Protein AF-A0A437NPT3-F1 (afdb_monomer)

Sequence (150 aa):
MTGAFDHILNWRLLPGSHAFPGPDGGTCINEAAVVAAGLPYRAIRSAADCPPCFSVPLAAYALGLNDAMPDAERPRLMAFVLRLAGSAAAPEVEAARVAHLARETVRRLLPPALEQAGLPAEAAACREAASLKEAVAAAQRAAWPAGAAA

Structure (mmCIF, N/CA/C/O backbone):
data_AF-A0A437NPT3-F1
#
_entry.id   AF-A0A437NPT3-F1
#
loop_
_atom_site.group_PDB
_atom_site.id
_atom_site.type_symbol
_atom_site.label_atom_id
_atom_site.label_alt_id
_atom_site.label_comp_id
_atom_site.label_asym_id
_atom_site.label_entity_id
_atom_site.label_seq_id
_atom_site.pdbx_PDB_ins_code
_atom_site.Cartn_x
_atom_site.Cartn_y
_atom_site.Cartn_z
_atom_site.occupancy
_atom_site.B_iso_or_equiv
_atom_site.auth_seq_id
_atom_site.auth_comp_id
_atom_site.auth_asym_id
_atom_site.auth_atom_id
_atom_site.pdbx_PDB_model_num
ATOM 1 N N . MET A 1 1 ? -6.686 -26.365 -26.601 1.00 48.34 1 MET A N 1
ATOM 2 C CA . MET A 1 1 ? -5.256 -26.043 -26.757 1.00 48.34 1 MET A CA 1
ATOM 3 C C . MET A 1 1 ? -5.045 -24.727 -26.054 1.00 48.34 1 MET A C 1
ATOM 5 O O . MET A 1 1 ? -5.632 -23.752 -26.500 1.00 48.34 1 MET A O 1
ATOM 9 N N . THR A 1 2 ? -4.325 -24.714 -24.937 1.00 61.69 2 THR A N 1
ATOM 10 C CA . THR A 1 2 ? -3.870 -23.455 -24.354 1.00 61.69 2 THR A CA 1
ATOM 11 C C . THR A 1 2 ? -2.789 -22.891 -25.270 1.00 61.69 2 THR A C 1
ATOM 13 O O . THR A 1 2 ? -1.807 -23.571 -25.572 1.00 61.69 2 THR A O 1
ATOM 16 N N . GLY A 1 3 ? -3.018 -21.702 -25.816 1.00 70.62 3 GLY A N 1
ATOM 17 C CA . GLY A 1 3 ? -2.043 -21.007 -26.639 1.00 70.62 3 GLY A CA 1
ATOM 18 C C . GLY A 1 3 ? -0.803 -20.658 -25.819 1.00 70.62 3 GLY A C 1
ATOM 19 O O . GLY A 1 3 ? -0.879 -20.447 -24.608 1.00 70.62 3 GLY A O 1
ATOM 20 N N . ALA A 1 4 ? 0.349 -20.542 -26.482 1.00 74.88 4 ALA A N 1
ATOM 21 C CA . ALA A 1 4 ? 1.610 -20.173 -25.832 1.00 74.88 4 ALA A CA 1
ATOM 22 C C . ALA A 1 4 ? 1.540 -18.835 -25.065 1.00 74.88 4 ALA A C 1
ATOM 24 O O . ALA A 1 4 ? 2.384 -18.589 -24.215 1.00 74.88 4 ALA A O 1
ATOM 25 N N . PHE A 1 5 ? 0.534 -17.995 -25.332 1.00 76.69 5 PHE A N 1
ATOM 26 C CA . PHE A 1 5 ? 0.339 -16.682 -24.712 1.00 76.69 5 PHE A CA 1
ATOM 27 C C . PHE A 1 5 ? -0.798 -16.627 -23.684 1.00 76.69 5 PHE A C 1
ATOM 29 O O . PHE A 1 5 ? -1.002 -15.580 -23.072 1.00 76.69 5 PHE A O 1
ATOM 36 N N . ASP A 1 6 ? -1.532 -17.718 -23.452 1.00 79.94 6 ASP A N 1
ATOM 37 C CA . ASP A 1 6 ? -2.749 -17.681 -22.624 1.00 79.94 6 ASP A CA 1
ATOM 38 C C . ASP A 1 6 ? -2.484 -17.226 -21.184 1.00 79.94 6 ASP A C 1
ATOM 40 O O . ASP A 1 6 ? -3.320 -16.546 -20.592 1.00 79.94 6 ASP A O 1
ATOM 44 N N . HIS A 1 7 ? -1.306 -17.543 -20.643 1.00 75.94 7 HIS A N 1
ATOM 45 C CA . HIS A 1 7 ? -0.875 -17.141 -19.302 1.00 75.94 7 HIS A CA 1
ATOM 46 C C . HIS A 1 7 ? -0.535 -15.644 -19.190 1.00 75.94 7 HIS A C 1
ATOM 48 O O . HIS A 1 7 ? -0.522 -15.107 -18.089 1.00 75.94 7 HIS A O 1
ATOM 54 N N . ILE A 1 8 ? -0.274 -14.964 -20.313 1.00 76.25 8 ILE A N 1
ATOM 55 C CA . ILE A 1 8 ? -0.075 -13.506 -20.370 1.00 76.25 8 ILE A CA 1
ATOM 56 C C . ILE A 1 8 ? -1.417 -12.810 -20.600 1.00 76.25 8 ILE A C 1
ATOM 58 O O . ILE A 1 8 ? -1.706 -11.790 -19.979 1.00 76.25 8 ILE A O 1
ATOM 62 N N . LEU A 1 9 ? -2.254 -13.366 -21.480 1.00 79.06 9 LEU A N 1
ATOM 63 C CA . LEU A 1 9 ? -3.553 -12.783 -21.827 1.00 79.06 9 LEU A CA 1
ATOM 64 C C . LEU A 1 9 ? -4.562 -12.858 -20.675 1.00 79.06 9 LEU A C 1
ATOM 66 O O . LEU A 1 9 ? -5.422 -11.989 -20.565 1.00 79.06 9 LEU A O 1
ATOM 70 N N . ASN A 1 10 ? -4.440 -13.864 -19.807 1.00 80.69 10 ASN A N 1
ATOM 71 C CA . ASN A 1 10 ? -5.313 -14.066 -18.649 1.00 80.69 10 ASN A CA 1
ATOM 72 C C . ASN A 1 10 ? -4.574 -13.838 -17.323 1.00 80.69 10 ASN A C 1
ATOM 74 O O . ASN A 1 10 ? -4.851 -14.524 -16.339 1.00 80.69 10 ASN A O 1
ATOM 78 N N . TRP A 1 11 ? -3.622 -12.896 -17.301 1.00 86.88 11 TRP A N 1
ATOM 79 C CA . TRP A 1 11 ? -2.778 -12.641 -16.133 1.00 86.88 11 TRP A CA 1
ATOM 80 C C . TRP A 1 11 ? -3.610 -12.334 -14.886 1.00 86.88 11 TRP A 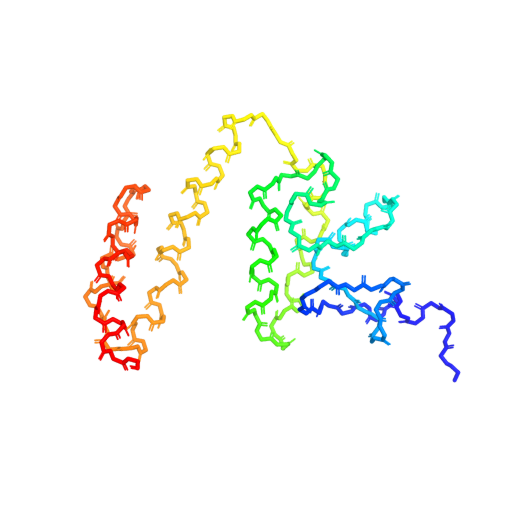C 1
ATOM 82 O O . TRP A 1 11 ? -4.408 -11.392 -14.866 1.00 86.88 11 TRP A O 1
ATOM 92 N N . ARG A 1 12 ? -3.367 -13.080 -13.802 1.00 90.50 12 ARG A N 1
ATOM 93 C CA . ARG A 1 12 ? -3.947 -12.799 -12.479 1.00 90.50 12 ARG A CA 1
ATOM 94 C C . ARG A 1 12 ? -2.919 -12.327 -11.457 1.00 90.50 12 ARG A C 1
ATOM 96 O O . ARG A 1 12 ? -1.781 -12.783 -11.430 1.00 90.50 12 ARG A O 1
ATOM 103 N N . LEU A 1 13 ? -3.334 -11.420 -10.578 1.00 93.69 13 LEU A N 1
ATOM 104 C CA . LEU A 1 13 ? -2.530 -11.082 -9.409 1.00 93.69 13 LEU A CA 1
ATOM 105 C C . LEU A 1 13 ? -2.698 -12.171 -8.343 1.00 93.69 13 LEU A C 1
ATOM 107 O O . LEU A 1 13 ? -3.827 -12.548 -8.009 1.00 93.69 13 LEU A O 1
ATOM 111 N N . LEU A 1 14 ? -1.579 -12.660 -7.819 1.00 92.56 14 LEU A N 1
ATOM 112 C CA . LEU A 1 14 ? -1.494 -13.719 -6.813 1.00 92.56 14 LEU A CA 1
ATOM 113 C C . LEU A 1 14 ? -0.777 -13.195 -5.555 1.00 92.56 14 LEU A C 1
ATOM 115 O O . LEU A 1 14 ? 0.066 -12.300 -5.676 1.00 92.56 14 LEU A O 1
ATOM 119 N N . PRO A 1 15 ? -1.103 -13.707 -4.355 1.00 90.69 15 PRO A N 1
ATOM 120 C CA . PRO A 1 15 ? -0.399 -13.339 -3.129 1.00 90.69 15 PRO A CA 1
ATOM 121 C C . PRO A 1 15 ? 0.991 -13.989 -3.066 1.00 90.69 15 PRO A C 1
ATOM 123 O O . PRO A 1 15 ? 1.149 -15.159 -3.408 1.00 90.69 15 PRO A O 1
ATOM 126 N N . GLY A 1 16 ? 1.992 -13.253 -2.582 1.00 88.19 16 GLY A N 1
ATOM 127 C CA . GLY A 1 16 ? 3.369 -13.743 -2.453 1.00 88.19 16 GLY A CA 1
ATOM 128 C C . GLY A 1 16 ? 4.173 -13.771 -3.764 1.00 88.19 16 GLY A C 1
ATOM 129 O O . GLY A 1 16 ? 3.715 -13.329 -4.815 1.00 88.19 16 GLY A O 1
ATOM 130 N N . SER A 1 17 ? 5.416 -14.261 -3.695 1.00 81.56 17 SER A N 1
ATOM 131 C CA . SER A 1 17 ? 6.374 -14.252 -4.819 1.00 81.56 17 SER A CA 1
ATOM 132 C C . SER A 1 17 ? 6.308 -15.516 -5.679 1.00 81.56 17 SER A C 1
ATOM 134 O O . SER A 1 17 ? 6.178 -16.610 -5.124 1.00 81.56 17 SER A O 1
ATOM 136 N N . HIS A 1 18 ? 6.528 -15.399 -6.992 1.00 84.06 18 HIS A N 1
ATOM 137 C CA . HIS A 1 18 ? 6.362 -16.514 -7.937 1.00 84.06 18 HIS A CA 1
ATOM 138 C C . HIS A 1 18 ? 7.572 -16.710 -8.874 1.00 84.06 18 HIS A C 1
ATOM 140 O O . HIS A 1 18 ? 8.372 -15.802 -9.107 1.00 84.06 18 HIS A O 1
ATOM 146 N N . ALA A 1 19 ? 7.726 -17.914 -9.436 1.00 82.50 19 ALA A N 1
ATOM 147 C CA . ALA A 1 19 ? 8.533 -18.112 -10.648 1.00 82.50 19 ALA A CA 1
ATOM 148 C C . ALA A 1 19 ? 7.743 -17.606 -11.868 1.00 82.50 19 ALA A C 1
ATOM 150 O O . ALA A 1 19 ? 6.520 -17.596 -11.809 1.00 82.50 19 ALA A O 1
ATOM 151 N N . PHE A 1 20 ? 8.406 -17.177 -12.948 1.00 78.25 20 PHE A N 1
ATOM 152 C CA . PHE A 1 20 ? 7.716 -16.635 -14.128 1.00 78.25 20 PHE A CA 1
ATOM 153 C C . PHE A 1 20 ? 7.478 -17.671 -15.239 1.00 78.25 20 PHE A C 1
ATOM 155 O O . PHE A 1 20 ? 8.427 -18.372 -15.602 1.00 78.25 20 PHE A O 1
ATOM 162 N N . PRO A 1 21 ? 6.282 -17.673 -15.863 1.00 69.75 21 PRO A N 1
ATOM 163 C CA . PRO A 1 21 ? 5.030 -17.183 -15.276 1.00 69.75 21 PRO A CA 1
ATOM 164 C C . PRO A 1 21 ? 4.669 -18.050 -14.060 1.00 69.75 21 PRO A C 1
ATOM 166 O O . PRO A 1 21 ? 5.093 -19.206 -13.984 1.00 69.75 21 PRO A O 1
ATOM 169 N N . GLY A 1 22 ? 3.896 -17.520 -13.105 1.00 67.25 22 GLY A N 1
ATOM 170 C CA . GLY A 1 22 ? 3.423 -18.355 -11.998 1.00 67.25 22 GLY A CA 1
ATOM 171 C C . GLY A 1 22 ? 2.612 -19.542 -12.528 1.00 67.25 22 GLY A C 1
ATOM 172 O O . GLY A 1 22 ? 2.087 -19.464 -13.642 1.00 67.25 22 GLY A O 1
ATOM 173 N N . PRO A 1 23 ? 2.485 -20.636 -11.756 1.00 67.69 23 PRO A N 1
ATOM 174 C CA . PRO A 1 23 ? 1.811 -21.858 -12.207 1.00 67.69 23 PRO A CA 1
ATOM 175 C C . PRO A 1 23 ? 0.376 -21.609 -12.701 1.00 67.69 23 PRO A C 1
ATOM 177 O O . PRO A 1 23 ? -0.070 -22.276 -13.630 1.00 67.69 23 PRO A O 1
ATOM 180 N N . ASP A 1 24 ? -0.295 -20.591 -12.155 1.00 71.06 24 ASP A N 1
ATOM 181 C CA . ASP A 1 24 ? -1.654 -20.180 -12.531 1.00 71.06 24 ASP A CA 1
ATOM 182 C C . ASP A 1 24 ? -1.698 -19.002 -13.527 1.00 71.06 24 ASP A C 1
ATOM 184 O O . ASP A 1 24 ? -2.729 -18.347 -13.677 1.00 71.06 24 ASP A O 1
ATOM 188 N N . GLY A 1 25 ? -0.577 -18.681 -14.184 1.00 77.50 25 GLY A N 1
ATOM 189 C CA . GLY A 1 25 ? -0.471 -17.529 -15.085 1.00 77.50 25 GLY A CA 1
ATOM 190 C C . GLY A 1 25 ? -0.545 -16.192 -14.347 1.00 77.50 25 GLY A C 1
ATOM 191 O O . GLY A 1 25 ? -1.182 -15.251 -14.809 1.00 77.50 25 GLY A O 1
ATOM 192 N N . GLY A 1 26 ? 0.060 -16.112 -13.162 1.00 84.69 26 GLY A N 1
ATOM 193 C CA . GLY A 1 26 ? -0.029 -14.935 -12.306 1.00 84.69 26 GLY A CA 1
ATOM 194 C C . GLY A 1 26 ? 1.213 -14.682 -11.464 1.00 84.69 26 GLY A C 1
ATOM 195 O O . GLY A 1 26 ? 2.097 -15.529 -11.374 1.00 84.69 26 GLY A O 1
ATOM 196 N N . THR A 1 27 ? 1.288 -13.498 -10.865 1.00 92.75 27 THR A N 1
ATOM 197 C CA . THR A 1 27 ? 2.410 -13.038 -10.024 1.00 92.75 27 THR A CA 1
ATOM 198 C C . THR A 1 27 ? 1.905 -12.014 -9.005 1.00 92.75 27 THR A C 1
ATOM 200 O O . THR A 1 27 ? 0.751 -11.588 -9.095 1.00 92.75 27 THR A O 1
ATOM 203 N N . CYS A 1 28 ? 2.748 -11.529 -8.089 1.00 94.75 28 CYS A N 1
ATOM 204 C CA . CYS A 1 28 ? 2.377 -10.354 -7.294 1.00 94.75 28 CYS A CA 1
ATOM 205 C C . CYS A 1 28 ? 2.312 -9.085 -8.164 1.00 94.75 28 CYS A C 1
ATOM 207 O O . CYS A 1 28 ? 2.807 -9.050 -9.297 1.00 94.75 28 CYS A O 1
ATOM 209 N N . ILE A 1 29 ? 1.727 -8.009 -7.627 1.00 96.56 29 ILE A N 1
ATOM 210 C CA . ILE A 1 29 ? 1.605 -6.723 -8.333 1.00 96.56 29 ILE A CA 1
ATOM 211 C C . ILE A 1 29 ? 2.958 -6.130 -8.766 1.00 96.56 29 ILE A C 1
ATOM 213 O O . ILE A 1 29 ? 3.066 -5.585 -9.864 1.00 96.56 29 ILE A O 1
ATOM 217 N N . ASN A 1 30 ? 4.002 -6.251 -7.938 1.00 97.19 30 ASN A N 1
ATOM 218 C CA . ASN A 1 30 ? 5.324 -5.706 -8.260 1.00 97.19 30 ASN A CA 1
ATOM 219 C C . ASN A 1 30 ? 5.994 -6.505 -9.385 1.00 97.19 30 ASN A C 1
ATOM 221 O O . ASN A 1 30 ? 6.560 -5.914 -10.300 1.00 97.19 30 ASN A O 1
ATOM 225 N N . GLU A 1 31 ? 5.882 -7.834 -9.360 1.00 95.94 31 GLU A N 1
ATOM 226 C CA . GLU A 1 31 ? 6.339 -8.721 -10.439 1.00 95.94 31 GLU A CA 1
ATOM 227 C C . GLU A 1 31 ? 5.595 -8.423 -11.753 1.00 95.94 31 GLU A C 1
ATOM 229 O O . GLU A 1 31 ? 6.221 -8.306 -12.808 1.00 95.94 31 GLU A O 1
ATOM 234 N N . ALA A 1 32 ? 4.278 -8.195 -11.686 1.00 94.62 32 ALA A N 1
ATOM 235 C CA . ALA A 1 32 ? 3.484 -7.795 -12.846 1.00 94.62 32 ALA A CA 1
ATOM 236 C C . ALA A 1 32 ? 3.961 -6.451 -13.419 1.00 94.62 32 ALA A C 1
ATOM 238 O O . ALA A 1 32 ? 4.082 -6.301 -14.634 1.00 94.62 32 ALA A O 1
ATOM 239 N N . ALA A 1 33 ? 4.304 -5.488 -12.560 1.00 96.00 33 ALA A N 1
ATOM 240 C CA . ALA A 1 33 ? 4.842 -4.197 -12.984 1.00 96.00 33 ALA A CA 1
ATOM 241 C C . ALA A 1 33 ? 6.235 -4.300 -13.617 1.00 96.00 33 ALA A C 1
ATOM 243 O O . ALA A 1 33 ? 6.515 -3.573 -14.568 1.00 96.00 33 ALA A O 1
ATOM 244 N N . VAL A 1 34 ? 7.095 -5.208 -13.139 1.00 95.56 34 VAL A N 1
ATOM 245 C CA . VAL A 1 34 ? 8.400 -5.494 -13.764 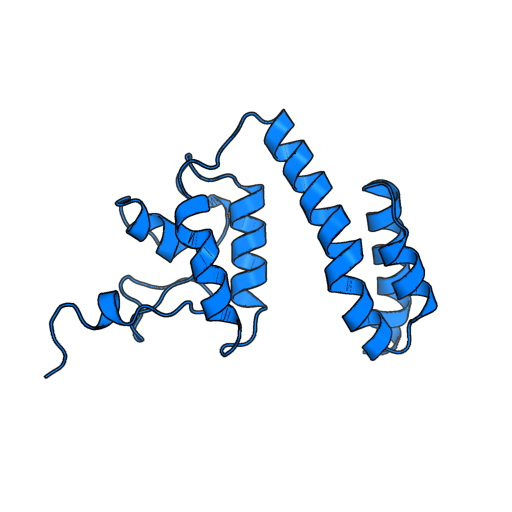1.00 95.56 34 VAL A CA 1
ATOM 246 C C . VAL A 1 34 ? 8.202 -5.944 -15.211 1.00 95.56 34 VAL A C 1
ATOM 248 O O . VAL A 1 34 ? 8.808 -5.375 -16.119 1.00 95.56 34 VAL A O 1
ATOM 251 N N . VAL A 1 35 ? 7.310 -6.907 -15.442 1.00 92.75 35 VAL A N 1
ATOM 252 C CA . VAL A 1 35 ? 7.063 -7.434 -16.791 1.00 92.75 35 VAL A CA 1
ATOM 253 C C . VAL A 1 35 ? 6.349 -6.420 -17.676 1.00 92.75 35 VAL A C 1
ATOM 255 O O . VAL A 1 35 ? 6.749 -6.232 -18.822 1.00 92.75 35 VAL A O 1
ATOM 258 N N . ALA A 1 36 ? 5.343 -5.717 -17.153 1.00 92.31 36 ALA A N 1
ATOM 259 C CA . ALA A 1 36 ? 4.625 -4.689 -17.903 1.00 92.31 36 ALA A CA 1
ATOM 260 C C . ALA A 1 36 ? 5.539 -3.525 -18.334 1.00 92.31 36 ALA A C 1
ATOM 262 O O . ALA A 1 36 ? 5.320 -2.922 -19.382 1.00 92.31 36 ALA A O 1
ATOM 263 N N . ALA A 1 37 ? 6.587 -3.236 -17.557 1.00 94.25 37 ALA A N 1
ATOM 264 C CA . ALA A 1 37 ? 7.612 -2.251 -17.894 1.00 94.25 37 ALA A CA 1
ATOM 265 C C . ALA A 1 37 ? 8.710 -2.784 -18.836 1.00 94.25 37 ALA A C 1
ATOM 267 O O . ALA A 1 37 ? 9.633 -2.042 -19.169 1.00 94.25 37 ALA A O 1
ATOM 268 N N . GLY A 1 38 ? 8.647 -4.057 -19.244 1.00 93.75 38 GLY A N 1
ATOM 269 C CA . GLY A 1 38 ? 9.663 -4.694 -20.085 1.00 93.75 38 GLY A CA 1
ATOM 270 C C . GLY A 1 38 ? 11.007 -4.910 -19.381 1.00 93.75 38 GLY A C 1
ATOM 271 O O . GLY A 1 38 ? 12.034 -5.041 -20.046 1.00 93.75 38 GLY A O 1
ATOM 272 N N . LEU A 1 39 ? 11.028 -4.918 -18.045 1.00 94.12 39 LEU A N 1
ATOM 273 C CA . LEU A 1 39 ? 12.240 -5.144 -17.262 1.00 94.12 39 LEU A CA 1
ATOM 274 C C . LEU A 1 39 ? 12.523 -6.650 -17.115 1.00 94.12 39 LEU A C 1
ATOM 276 O O . LEU A 1 39 ? 11.590 -7.457 -17.138 1.00 94.12 39 LEU A O 1
ATOM 280 N N . PRO A 1 40 ? 13.794 -7.056 -16.918 1.00 92.31 40 PRO A N 1
ATOM 281 C CA . PRO A 1 40 ? 14.127 -8.449 -16.646 1.00 92.31 40 PRO A CA 1
ATOM 282 C C . PRO A 1 40 ? 13.370 -8.976 -15.424 1.00 92.31 40 PRO A C 1
ATOM 284 O O . PRO A 1 40 ? 13.425 -8.378 -14.345 1.00 92.31 40 PRO A O 1
ATOM 287 N N . TYR A 1 41 ? 12.678 -10.104 -15.595 1.00 91.06 41 TYR A N 1
ATOM 288 C CA . TYR A 1 41 ? 11.919 -10.716 -14.512 1.00 91.06 41 TYR A CA 1
ATOM 289 C C . TYR A 1 41 ? 12.823 -11.108 -13.342 1.00 91.06 41 TYR A C 1
ATOM 291 O O . TYR A 1 41 ? 13.912 -11.655 -13.527 1.00 91.06 41 TYR A O 1
ATOM 299 N N . ARG A 1 42 ? 12.317 -10.910 -12.125 1.00 90.12 42 ARG A N 1
ATOM 300 C CA . ARG A 1 42 ? 12.867 -11.482 -10.899 1.00 90.12 42 ARG A CA 1
ATOM 301 C C . ARG A 1 42 ? 11.752 -11.670 -9.877 1.00 90.12 42 ARG A C 1
ATOM 303 O O . ARG A 1 42 ? 10.811 -10.883 -9.859 1.00 90.12 42 ARG A O 1
ATOM 310 N N . ALA A 1 43 ? 11.894 -12.671 -9.014 1.00 91.88 43 ALA A N 1
ATOM 311 C CA . ALA A 1 43 ? 10.983 -12.842 -7.888 1.00 91.88 43 ALA A CA 1
ATOM 312 C C . ALA A 1 43 ? 11.120 -11.665 -6.908 1.00 91.88 43 ALA A C 1
ATOM 314 O O . ALA A 1 43 ? 12.243 -11.275 -6.572 1.00 91.88 43 ALA A O 1
ATOM 315 N N . ILE A 1 44 ? 9.991 -11.130 -6.442 1.00 94.44 44 ILE A N 1
ATOM 316 C CA . ILE A 1 44 ? 9.937 -10.000 -5.504 1.00 94.44 44 ILE A CA 1
ATOM 317 C C . ILE A 1 44 ? 9.370 -10.495 -4.176 1.00 94.44 44 ILE A C 1
ATOM 319 O O . ILE A 1 44 ? 8.174 -10.756 -4.067 1.00 94.44 44 ILE A O 1
ATOM 323 N N . ARG A 1 45 ? 10.226 -10.626 -3.157 1.00 92.94 45 ARG A N 1
ATOM 324 C CA . ARG A 1 45 ? 9.824 -11.045 -1.800 1.00 92.94 45 ARG A CA 1
ATOM 325 C C . ARG A 1 45 ? 9.623 -9.852 -0.876 1.00 92.94 45 ARG A C 1
ATOM 327 O O . ARG A 1 45 ? 8.914 -9.941 0.118 1.00 92.94 45 ARG A O 1
ATOM 334 N N . SER A 1 46 ? 10.263 -8.736 -1.201 1.00 95.00 46 SER A N 1
ATOM 335 C CA . SER A 1 46 ? 10.149 -7.469 -0.496 1.00 95.00 46 SER A CA 1
ATOM 336 C C . SER A 1 46 ? 10.322 -6.302 -1.464 1.00 95.00 46 SER A C 1
ATOM 338 O O . SER A 1 46 ? 10.847 -6.460 -2.565 1.00 95.00 46 SER A O 1
ATOM 340 N N . ALA A 1 47 ? 9.956 -5.095 -1.033 1.00 95.00 47 ALA A N 1
ATOM 341 C CA . ALA A 1 47 ? 10.199 -3.886 -1.820 1.00 95.00 47 ALA A CA 1
ATOM 342 C C . ALA A 1 47 ? 11.689 -3.640 -2.131 1.00 95.00 47 ALA A C 1
ATOM 344 O O . ALA A 1 47 ? 11.994 -2.944 -3.095 1.00 95.00 47 ALA A O 1
ATOM 345 N N . ALA A 1 48 ? 12.612 -4.219 -1.352 1.00 94.88 48 ALA A N 1
ATOM 346 C CA . ALA A 1 48 ? 14.050 -4.129 -1.602 1.00 94.88 48 ALA A CA 1
ATOM 347 C C . ALA A 1 48 ? 14.506 -4.960 -2.816 1.00 94.88 48 ALA A C 1
ATOM 349 O O . ALA A 1 48 ? 15.572 -4.698 -3.369 1.00 94.88 48 ALA A O 1
ATOM 350 N N . ASP A 1 49 ? 13.704 -5.936 -3.255 1.00 96.19 49 ASP A N 1
ATOM 351 C CA . ASP A 1 49 ? 13.999 -6.731 -4.450 1.00 96.19 49 ASP A CA 1
ATOM 352 C C . ASP A 1 49 ? 13.605 -6.002 -5.746 1.00 96.19 49 ASP A C 1
ATOM 354 O O . ASP A 1 49 ? 14.038 -6.393 -6.838 1.00 96.19 49 ASP A O 1
ATOM 358 N N . CYS A 1 50 ? 12.791 -4.943 -5.648 1.00 96.56 50 CYS A N 1
ATOM 359 C CA . CYS A 1 50 ? 12.310 -4.193 -6.802 1.00 96.56 50 CYS A CA 1
ATOM 360 C C . CYS A 1 50 ? 13.456 -3.482 -7.545 1.00 96.56 50 CYS A C 1
ATOM 362 O O . CYS A 1 50 ? 14.443 -3.068 -6.931 1.00 96.56 50 CYS A O 1
ATOM 364 N N . PRO A 1 51 ? 13.340 -3.300 -8.874 1.00 97.00 51 PRO A N 1
ATOM 365 C CA . PRO A 1 51 ? 14.298 -2.505 -9.635 1.00 97.00 51 PRO A CA 1
ATOM 366 C C . PRO A 1 51 ? 14.439 -1.072 -9.084 1.00 97.00 51 PRO A C 1
ATOM 368 O O . PRO A 1 51 ? 13.446 -0.510 -8.624 1.00 97.00 51 PRO A O 1
ATOM 371 N N . PRO A 1 52 ? 15.614 -0.420 -9.210 1.00 96.50 52 PRO A N 1
ATOM 372 C CA . PRO A 1 52 ? 15.855 0.915 -8.644 1.00 96.50 52 PRO A CA 1
ATOM 373 C C . PRO A 1 52 ? 14.913 2.023 -9.137 1.00 96.50 52 PRO A C 1
ATOM 375 O O . PRO A 1 52 ? 14.811 3.069 -8.508 1.00 96.50 52 PRO A O 1
ATOM 378 N N . CYS A 1 53 ? 14.225 1.818 -10.265 1.00 97.31 53 CYS A N 1
ATOM 379 C CA . CYS A 1 53 ? 13.232 2.762 -10.771 1.00 97.31 53 CYS A CA 1
ATOM 380 C C . CYS A 1 53 ? 11.887 2.704 -10.021 1.00 97.31 53 CYS A C 1
ATOM 382 O O . CYS A 1 53 ? 10.995 3.495 -10.321 1.00 97.31 53 CYS A O 1
ATOM 384 N N . PHE A 1 54 ? 11.715 1.793 -9.062 1.00 98.44 54 PHE A N 1
ATOM 385 C CA . PHE A 1 54 ? 10.516 1.680 -8.237 1.00 98.44 54 PHE A CA 1
ATOM 386 C C . PHE A 1 54 ? 10.685 2.479 -6.945 1.00 98.44 54 PHE A C 1
ATOM 388 O O . PHE A 1 54 ? 11.698 2.375 -6.257 1.00 98.44 54 PHE A O 1
ATOM 395 N N . SER A 1 55 ? 9.654 3.232 -6.567 1.00 98.56 55 SER A N 1
ATOM 396 C CA . SER A 1 55 ? 9.545 3.799 -5.225 1.00 98.56 55 SER A CA 1
ATOM 397 C C . SER A 1 55 ? 9.420 2.670 -4.208 1.00 98.56 55 SER A C 1
ATOM 399 O O . SER A 1 55 ? 8.447 1.912 -4.230 1.00 98.56 55 SER A O 1
ATOM 401 N N . VAL A 1 56 ? 10.385 2.574 -3.292 1.00 98.06 56 VAL A N 1
ATOM 402 C CA . VAL A 1 56 ? 10.371 1.579 -2.209 1.00 98.06 56 VAL A CA 1
ATOM 403 C C . VAL A 1 56 ? 9.093 1.683 -1.355 1.00 98.06 56 VAL A C 1
ATOM 405 O O . VAL A 1 56 ? 8.453 0.650 -1.148 1.00 98.06 56 VAL A O 1
ATOM 408 N N . PRO A 1 57 ? 8.640 2.880 -0.917 1.00 98.25 57 PRO A N 1
ATOM 409 C CA . PRO A 1 57 ? 7.363 3.026 -0.215 1.00 98.25 57 PRO A CA 1
ATOM 410 C C . PRO A 1 57 ? 6.152 2.515 -1.000 1.00 98.25 57 PRO A C 1
ATOM 412 O O . PRO A 1 57 ? 5.323 1.796 -0.441 1.00 98.25 57 PRO A O 1
ATOM 415 N N . LEU A 1 58 ? 6.037 2.859 -2.289 1.00 98.38 58 LEU A N 1
ATOM 416 C CA . LEU A 1 58 ? 4.899 2.428 -3.105 1.00 98.38 58 LEU A CA 1
ATOM 417 C C . LEU A 1 58 ? 4.934 0.924 -3.371 1.00 98.38 58 LEU A C 1
ATOM 419 O O . LEU A 1 58 ? 3.897 0.279 -3.269 1.00 98.38 58 LEU A O 1
ATOM 423 N N . ALA A 1 59 ? 6.109 0.359 -3.651 1.00 98.12 59 ALA A N 1
ATOM 424 C CA . ALA A 1 59 ? 6.276 -1.075 -3.852 1.00 98.12 59 ALA A CA 1
ATOM 425 C C . ALA A 1 59 ? 5.933 -1.876 -2.586 1.00 98.12 59 ALA A C 1
ATOM 427 O O . ALA A 1 59 ? 5.271 -2.909 -2.681 1.00 98.12 59 ALA A O 1
ATOM 428 N N . ALA A 1 60 ? 6.337 -1.395 -1.405 1.00 97.94 60 ALA A N 1
ATOM 429 C CA . ALA A 1 60 ? 6.001 -2.029 -0.130 1.00 97.94 60 ALA A CA 1
ATOM 430 C C . ALA A 1 60 ? 4.493 -1.975 0.141 1.00 97.94 60 ALA A C 1
ATOM 432 O O . ALA A 1 60 ? 3.883 -2.985 0.489 1.00 97.94 60 ALA A O 1
ATOM 433 N N . TYR A 1 61 ? 3.884 -0.806 -0.065 1.00 97.88 61 TYR A N 1
ATOM 434 C CA . TYR A 1 61 ? 2.454 -0.609 0.145 1.00 97.88 61 TYR A CA 1
ATOM 435 C C . TYR A 1 61 ? 1.608 -1.442 -0.827 1.00 97.88 61 TYR A C 1
ATOM 437 O O . TYR A 1 61 ? 0.662 -2.111 -0.416 1.00 97.88 61 TYR A O 1
ATOM 445 N N . ALA A 1 62 ? 1.983 -1.458 -2.107 1.00 97.69 62 ALA A N 1
ATOM 446 C CA . ALA A 1 62 ? 1.324 -2.255 -3.132 1.00 97.69 62 ALA A CA 1
ATOM 447 C C . ALA A 1 62 ? 1.424 -3.760 -2.850 1.00 97.69 62 ALA A C 1
ATOM 449 O O . ALA A 1 62 ? 0.427 -4.461 -3.001 1.00 97.69 62 ALA A O 1
ATOM 450 N N . LEU A 1 63 ? 2.587 -4.249 -2.401 1.00 97.25 63 LEU A N 1
ATOM 451 C CA . LEU A 1 63 ? 2.769 -5.652 -2.021 1.00 97.25 63 LEU A CA 1
ATOM 452 C C . LEU A 1 63 ? 1.873 -6.033 -0.835 1.00 97.25 63 LEU A C 1
ATOM 454 O O . LEU A 1 63 ? 1.154 -7.023 -0.911 1.00 97.25 63 LEU A O 1
ATOM 458 N N . GLY A 1 64 ? 1.843 -5.205 0.215 1.00 95.88 64 GLY A N 1
ATOM 459 C CA . GLY A 1 64 ? 0.973 -5.438 1.369 1.00 95.88 64 GLY A CA 1
ATOM 460 C C . GLY A 1 64 ? -0.513 -5.469 0.998 1.00 95.88 64 GLY A C 1
ATOM 461 O O . GLY A 1 64 ? -1.237 -6.360 1.436 1.00 95.88 64 GLY A O 1
ATOM 462 N N . LEU A 1 65 ? -0.969 -4.543 0.145 1.00 95.75 65 LEU A N 1
ATOM 463 C CA . LEU A 1 65 ? -2.342 -4.561 -0.370 1.00 95.75 65 LEU A CA 1
ATOM 464 C C . LEU A 1 65 ? -2.619 -5.800 -1.227 1.00 95.75 65 LEU A C 1
ATOM 466 O O . LEU A 1 65 ? -3.664 -6.422 -1.069 1.00 95.75 65 LEU A O 1
ATOM 470 N N . ASN A 1 66 ? -1.699 -6.166 -2.120 1.00 96.94 66 ASN A N 1
ATOM 471 C CA . ASN A 1 66 ? -1.830 -7.345 -2.972 1.00 96.94 66 ASN A CA 1
ATOM 472 C C . ASN A 1 66 ? -2.048 -8.615 -2.146 1.00 96.94 66 ASN A C 1
ATOM 474 O O . ASN A 1 66 ? -2.960 -9.387 -2.441 1.00 96.94 66 ASN A O 1
ATOM 478 N N . ASP A 1 67 ? -1.242 -8.800 -1.105 1.00 95.38 67 ASP A N 1
ATOM 479 C CA . ASP A 1 67 ? -1.265 -10.017 -0.299 1.00 95.38 67 ASP A CA 1
ATOM 480 C C . ASP A 1 67 ? -2.458 -10.052 0.668 1.00 95.38 67 ASP A C 1
ATOM 482 O O . ASP A 1 67 ? -2.999 -11.123 0.931 1.00 95.38 67 ASP A O 1
ATOM 486 N N . ALA A 1 68 ? -2.912 -8.892 1.155 1.00 92.88 68 ALA A N 1
ATOM 487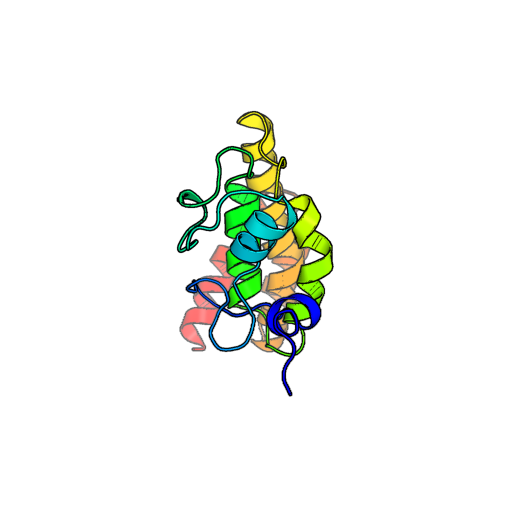 C CA . ALA A 1 68 ? -4.051 -8.799 2.068 1.00 92.88 68 ALA A CA 1
ATOM 488 C C . ALA A 1 68 ? -5.423 -8.788 1.365 1.00 92.88 68 ALA A C 1
ATOM 490 O O . ALA A 1 68 ? -6.433 -9.128 1.984 1.00 92.88 68 ALA A O 1
ATOM 491 N N . MET A 1 69 ? -5.503 -8.365 0.098 1.00 94.12 69 MET A N 1
ATOM 492 C CA . MET A 1 69 ? -6.781 -8.268 -0.613 1.00 94.12 69 MET A CA 1
ATOM 493 C C . MET A 1 69 ? -7.361 -9.655 -0.939 1.00 94.12 69 MET A C 1
ATOM 495 O O . MET A 1 69 ? -6.626 -10.517 -1.428 1.00 94.12 69 MET A O 1
ATOM 499 N N . PRO A 1 70 ? -8.684 -9.864 -0.766 1.00 93.31 70 PRO A N 1
ATOM 500 C CA . PRO A 1 70 ? -9.360 -11.077 -1.221 1.00 93.31 70 PRO A CA 1
ATOM 501 C C . PRO A 1 70 ? -9.192 -11.308 -2.727 1.00 93.31 70 PRO A C 1
ATOM 503 O O . PRO A 1 70 ? -9.149 -10.356 -3.508 1.00 93.31 70 PRO A O 1
ATOM 506 N N . ASP A 1 71 ? -9.190 -12.574 -3.149 1.00 92.19 71 ASP A N 1
ATOM 507 C CA . ASP A 1 71 ? -8.970 -12.971 -4.549 1.00 92.19 71 ASP A CA 1
ATOM 508 C C . ASP A 1 71 ? -9.914 -12.300 -5.552 1.00 92.19 71 ASP A C 1
ATOM 510 O O . ASP A 1 71 ? -9.494 -11.971 -6.661 1.00 92.19 71 ASP A O 1
ATOM 514 N N . ALA A 1 72 ? -11.175 -12.083 -5.170 1.00 93.81 72 ALA A N 1
ATOM 515 C CA . ALA A 1 72 ? -12.169 -11.421 -6.013 1.00 93.81 72 ALA A CA 1
ATOM 516 C C . ALA A 1 72 ? -11.889 -9.920 -6.210 1.00 93.81 72 ALA A C 1
ATOM 518 O O . ALA A 1 72 ? -12.222 -9.361 -7.252 1.00 93.81 72 ALA A O 1
ATOM 519 N N . GLU A 1 73 ? -11.245 -9.269 -5.239 1.00 95.00 73 GLU A N 1
ATOM 520 C CA . GLU A 1 73 ? -10.991 -7.826 -5.262 1.00 95.00 73 GLU A CA 1
ATOM 521 C C . GLU A 1 73 ? -9.592 -7.489 -5.789 1.00 95.00 73 GLU A C 1
ATOM 523 O O . GLU A 1 73 ? -9.397 -6.432 -6.390 1.00 95.00 73 GLU A O 1
ATOM 528 N N . ARG A 1 74 ? -8.60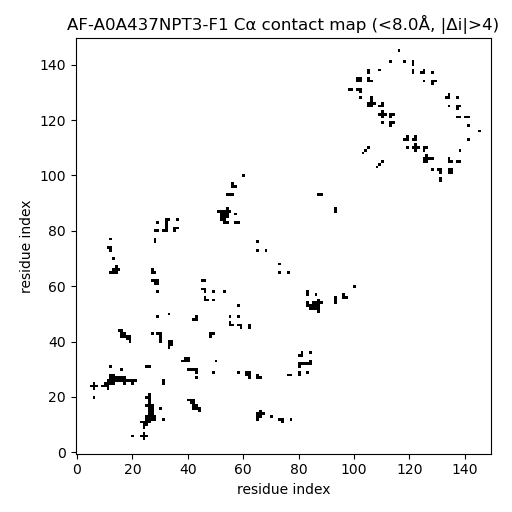7 -8.379 -5.604 1.00 95.44 74 ARG A N 1
ATOM 529 C CA . ARG A 1 74 ? -7.208 -8.155 -6.007 1.00 95.44 74 ARG A CA 1
ATOM 530 C C . ARG A 1 74 ? -7.027 -7.722 -7.471 1.00 95.44 74 ARG A C 1
ATOM 532 O O . ARG A 1 74 ? -6.191 -6.847 -7.698 1.00 95.44 74 ARG A O 1
ATOM 539 N N . PRO A 1 75 ? -7.799 -8.212 -8.469 1.00 93.75 75 PRO A N 1
ATOM 540 C CA . PRO A 1 75 ? -7.689 -7.744 -9.854 1.00 93.75 75 PRO A CA 1
ATOM 541 C C . PRO A 1 75 ? -7.851 -6.229 -10.027 1.00 93.75 75 PRO A C 1
ATOM 543 O O . PRO A 1 75 ? -7.310 -5.658 -10.971 1.00 93.75 75 PRO A O 1
ATOM 546 N N . ARG A 1 76 ? -8.521 -5.543 -9.092 1.00 95.00 76 ARG A N 1
ATOM 547 C CA . ARG A 1 76 ? -8.653 -4.077 -9.102 1.00 95.00 76 ARG A CA 1
ATOM 548 C C . ARG A 1 76 ? -7.304 -3.365 -9.000 1.00 95.00 76 ARG A C 1
ATOM 550 O O . ARG A 1 76 ? -7.172 -2.244 -9.487 1.00 95.00 76 ARG A O 1
ATOM 557 N N . LEU A 1 77 ? -6.293 -4.014 -8.419 1.00 96.25 77 LEU A N 1
ATOM 558 C CA . LEU A 1 77 ? -4.938 -3.475 -8.330 1.00 96.25 77 LEU A CA 1
ATOM 559 C C . LEU A 1 77 ? -4.224 -3.400 -9.687 1.00 96.25 77 LEU A C 1
ATOM 561 O O . LEU A 1 77 ? -3.269 -2.635 -9.821 1.00 96.25 77 LEU A O 1
ATOM 565 N N . MET A 1 78 ? -4.710 -4.111 -10.713 1.00 94.00 78 MET A N 1
ATOM 566 C CA . MET A 1 78 ? -4.155 -4.048 -12.070 1.00 94.00 78 MET A CA 1
ATOM 567 C C . MET A 1 78 ? -4.125 -2.611 -12.617 1.00 94.00 78 MET A C 1
ATOM 569 O O . MET A 1 78 ? -3.198 -2.235 -13.330 1.00 94.00 78 MET A O 1
ATOM 573 N N . ALA A 1 79 ? -5.071 -1.762 -12.193 1.00 94.88 79 ALA A N 1
ATOM 574 C CA . ALA A 1 79 ? -5.119 -0.342 -12.548 1.00 94.88 79 ALA A CA 1
ATOM 575 C C . ALA A 1 79 ? -3.863 0.460 -12.134 1.00 94.88 79 ALA A C 1
ATOM 577 O O . ALA A 1 79 ? -3.636 1.558 -12.644 1.00 94.88 79 ALA A O 1
ATOM 578 N N . PHE A 1 80 ? -3.041 -0.068 -11.221 1.00 96.25 80 PHE A N 1
ATOM 579 C CA . PHE A 1 80 ? -1.834 0.590 -10.719 1.00 96.25 80 PHE A CA 1
ATOM 580 C C . PHE A 1 80 ? -0.530 -0.025 -11.232 1.00 96.25 80 PHE A C 1
ATOM 582 O O . PHE A 1 80 ? 0.520 0.583 -11.037 1.00 96.25 80 PHE A O 1
ATOM 589 N N . VAL A 1 81 ? -0.570 -1.175 -11.914 1.00 95.44 81 VAL A N 1
ATOM 590 C CA . VAL A 1 81 ? 0.630 -1.911 -12.357 1.00 95.44 81 VAL A CA 1
ATOM 591 C C . VAL A 1 81 ? 1.567 -1.022 -13.180 1.00 95.44 81 VAL A C 1
ATOM 593 O O . VAL A 1 81 ? 2.748 -0.896 -12.859 1.00 95.44 81 VAL A O 1
ATOM 596 N N . LEU A 1 82 ? 1.027 -0.294 -14.160 1.00 94.25 82 LEU A N 1
ATOM 597 C CA . LEU A 1 82 ? 1.805 0.609 -15.021 1.00 94.25 82 LEU A CA 1
ATOM 598 C C . LEU A 1 82 ? 2.318 1.875 -14.312 1.00 94.25 82 LEU A C 1
ATOM 600 O O . LEU A 1 82 ? 3.063 2.647 -14.904 1.00 94.25 82 LEU A O 1
ATOM 604 N N . ARG A 1 83 ? 1.923 2.115 -13.056 1.00 96.62 83 ARG A N 1
ATOM 605 C CA . ARG A 1 83 ? 2.316 3.300 -12.277 1.00 96.62 83 ARG A CA 1
ATOM 606 C C . ARG A 1 83 ? 3.457 3.032 -11.298 1.00 96.62 83 ARG A C 1
ATOM 608 O O . ARG A 1 83 ? 3.924 3.974 -10.662 1.00 96.62 83 ARG A O 1
ATOM 615 N N . LEU A 1 84 ? 3.867 1.774 -11.129 1.00 97.62 84 LEU A N 1
ATOM 616 C CA . LEU A 1 84 ? 4.913 1.394 -10.177 1.00 97.62 84 LEU A CA 1
ATOM 617 C C . LEU A 1 84 ? 6.316 1.532 -10.773 1.00 97.62 84 LEU A C 1
ATOM 619 O O . LEU A 1 84 ? 7.213 2.054 -10.109 1.00 97.62 84 LEU A O 1
ATOM 623 N N . ALA A 1 85 ? 6.510 1.116 -12.022 1.00 96.56 85 ALA A N 1
ATOM 624 C CA . ALA A 1 85 ? 7.783 1.297 -12.705 1.00 96.56 85 ALA A CA 1
ATOM 625 C C . ALA A 1 85 ? 8.036 2.783 -13.003 1.00 96.56 85 ALA A C 1
ATOM 627 O O . ALA A 1 85 ? 7.137 3.503 -13.433 1.00 96.56 85 ALA A O 1
ATOM 628 N N . GLY A 1 86 ? 9.260 3.251 -12.752 1.00 97.44 86 GLY A N 1
ATOM 629 C CA . GLY A 1 86 ? 9.618 4.666 -12.912 1.00 97.44 86 GLY A CA 1
ATOM 630 C C . GLY A 1 86 ? 9.049 5.589 -11.827 1.00 97.44 86 GLY A C 1
ATOM 631 O O . GLY A 1 86 ? 9.100 6.805 -11.978 1.00 97.44 86 GLY A O 1
ATOM 632 N N . SER A 1 87 ? 8.501 5.037 -10.740 1.00 98.38 87 SER A N 1
ATOM 633 C CA . SER A 1 87 ? 7.925 5.821 -9.642 1.00 98.38 87 SER A CA 1
ATOM 634 C C . SER A 1 87 ? 8.943 6.331 -8.619 1.00 98.38 87 SER A C 1
ATOM 636 O O . SER A 1 87 ? 8.583 7.193 -7.810 1.00 98.38 87 SER A O 1
ATOM 638 N N . ALA A 1 88 ? 10.178 5.817 -8.628 1.00 98.31 88 ALA A N 1
ATOM 639 C CA . ALA A 1 88 ? 11.241 6.259 -7.728 1.00 98.31 88 ALA A CA 1
ATOM 640 C C . ALA A 1 88 ? 11.439 7.780 -7.803 1.00 98.31 88 ALA A C 1
ATOM 642 O O . ALA A 1 88 ? 11.417 8.375 -8.881 1.00 98.31 88 ALA A O 1
ATOM 643 N N . ALA A 1 89 ? 11.616 8.410 -6.648 1.00 98.25 89 ALA A N 1
ATOM 644 C CA . ALA A 1 89 ? 11.796 9.848 -6.529 1.00 98.25 89 ALA A CA 1
ATOM 645 C C . ALA A 1 89 ? 12.905 10.195 -5.526 1.00 98.25 89 ALA A C 1
ATOM 647 O O . ALA A 1 89 ? 13.498 9.322 -4.893 1.00 98.25 89 ALA A O 1
ATOM 648 N N . ALA A 1 90 ? 13.186 11.492 -5.390 1.00 98.12 90 ALA A N 1
ATOM 649 C CA . ALA A 1 90 ? 14.124 11.992 -4.392 1.00 98.12 90 ALA A CA 1
ATOM 650 C C . ALA A 1 90 ? 13.685 11.600 -2.960 1.00 98.12 90 ALA A C 1
ATOM 652 O O . ALA A 1 90 ? 12.477 11.467 -2.711 1.00 98.12 90 ALA A O 1
ATOM 653 N N . PRO A 1 91 ? 14.624 11.441 -2.007 1.00 98.12 91 PRO A N 1
ATOM 654 C CA . PRO A 1 91 ? 14.325 10.984 -0.647 1.00 98.12 91 PRO A CA 1
ATOM 655 C C . PRO A 1 91 ? 13.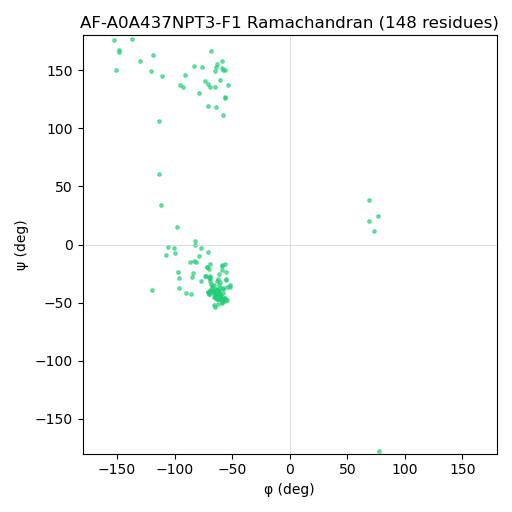221 11.774 0.065 1.00 98.12 91 PRO A C 1
ATOM 657 O O . PRO A 1 91 ? 12.419 11.199 0.799 1.00 98.12 91 PRO A O 1
ATOM 660 N N . GLU A 1 92 ? 13.126 13.079 -0.181 1.00 98.25 92 GLU A N 1
ATOM 661 C CA . GLU A 1 92 ? 12.124 13.962 0.420 1.00 98.25 92 GLU A CA 1
ATOM 662 C C . GLU A 1 92 ? 10.709 13.623 -0.070 1.00 98.25 92 GLU A C 1
ATOM 664 O O . GLU A 1 92 ? 9.748 13.639 0.703 1.00 98.25 92 GLU A O 1
ATOM 669 N N . VAL A 1 93 ? 10.580 13.255 -1.349 1.00 98.50 93 VAL A N 1
ATOM 670 C CA . VAL A 1 93 ? 9.314 12.810 -1.945 1.00 98.50 93 VAL A CA 1
ATOM 671 C C . VAL A 1 93 ? 8.930 11.436 -1.403 1.00 98.50 93 VAL A C 1
ATOM 673 O O . VAL A 1 93 ? 7.762 11.208 -1.087 1.00 98.50 93 VAL A O 1
ATOM 676 N N . GLU A 1 94 ? 9.893 10.526 -1.247 1.00 98.31 94 GLU A N 1
ATOM 677 C CA . GLU A 1 94 ? 9.640 9.205 -0.663 1.00 98.31 94 GLU A CA 1
ATOM 678 C C . GLU A 1 94 ? 9.211 9.306 0.807 1.00 98.31 94 GLU A C 1
ATOM 680 O O . GLU A 1 94 ? 8.247 8.656 1.214 1.00 98.31 94 GLU A O 1
ATOM 685 N N . ALA A 1 95 ? 9.834 10.190 1.590 1.00 98.00 95 ALA A N 1
ATOM 686 C CA . ALA A 1 95 ? 9.418 10.472 2.962 1.00 98.00 95 ALA A CA 1
ATOM 687 C C . ALA A 1 95 ? 7.988 11.043 3.023 1.00 98.00 95 ALA A C 1
ATOM 689 O O . ALA A 1 95 ? 7.174 10.602 3.841 1.00 98.00 95 ALA A O 1
ATOM 690 N N . ALA A 1 96 ? 7.645 11.969 2.120 1.00 98.12 96 ALA A N 1
ATOM 691 C CA . ALA A 1 96 ? 6.289 12.503 2.010 1.00 98.12 96 ALA A CA 1
ATOM 692 C C . ALA A 1 96 ? 5.265 11.418 1.627 1.00 98.12 96 ALA A C 1
ATOM 694 O O . ALA A 1 96 ? 4.161 11.394 2.177 1.00 98.12 96 ALA A O 1
ATOM 695 N N . ARG A 1 97 ? 5.630 10.482 0.738 1.00 98.00 97 ARG A N 1
ATOM 696 C CA . ARG A 1 97 ? 4.792 9.322 0.392 1.00 98.00 97 ARG A CA 1
ATOM 697 C C . ARG A 1 97 ? 4.554 8.424 1.593 1.00 98.00 97 ARG A C 1
ATOM 699 O O . ARG A 1 97 ? 3.404 8.082 1.839 1.00 98.00 97 ARG A O 1
ATOM 706 N N . VAL A 1 98 ? 5.589 8.081 2.361 1.00 97.69 98 VAL A N 1
ATOM 707 C CA . VAL A 1 98 ? 5.435 7.273 3.584 1.00 97.69 98 VAL A CA 1
ATOM 708 C C . VAL A 1 98 ? 4.456 7.943 4.545 1.00 97.69 98 VAL A C 1
ATOM 710 O O . VAL A 1 98 ? 3.504 7.305 4.995 1.00 97.69 98 VAL A O 1
ATOM 713 N N . ALA A 1 99 ? 4.636 9.241 4.807 1.00 97.50 99 ALA A N 1
ATOM 714 C CA . ALA A 1 99 ? 3.754 9.988 5.697 1.00 97.50 99 ALA A CA 1
ATOM 715 C C . ALA A 1 99 ? 2.303 10.015 5.192 1.00 97.50 99 ALA A C 1
ATOM 717 O O . ALA A 1 99 ? 1.369 9.819 5.971 1.00 97.50 99 ALA A O 1
ATOM 718 N N . HIS A 1 100 ? 2.114 10.224 3.888 1.00 97.75 100 HIS A N 1
ATOM 719 C CA . HIS A 1 100 ? 0.797 10.235 3.266 1.00 97.75 100 HIS A CA 1
ATOM 720 C C . HIS A 1 100 ? 0.122 8.861 3.329 1.00 97.75 100 HIS A C 1
ATOM 722 O O . HIS A 1 100 ? -0.997 8.758 3.823 1.00 97.75 100 HIS A O 1
ATOM 728 N N . LEU A 1 101 ? 0.805 7.804 2.882 1.00 97.56 101 LEU A N 1
ATOM 729 C CA . LEU A 1 101 ? 0.274 6.441 2.852 1.00 97.56 101 LEU A CA 1
ATOM 730 C C . LEU A 1 101 ? -0.102 5.960 4.252 1.00 97.56 101 LEU A C 1
ATOM 732 O O . LEU A 1 101 ? -1.209 5.460 4.441 1.00 97.56 101 LEU A O 1
ATOM 736 N N . ALA A 1 102 ? 0.769 6.163 5.243 1.00 96.88 102 ALA A N 1
ATOM 737 C CA . ALA A 1 102 ? 0.485 5.792 6.624 1.00 96.88 102 ALA A CA 1
ATOM 738 C C . ALA A 1 102 ? -0.739 6.546 7.170 1.00 96.88 102 ALA A C 1
ATOM 740 O O . ALA A 1 102 ? -1.651 5.924 7.718 1.00 96.88 102 ALA A O 1
ATOM 741 N N . ARG A 1 103 ? -0.811 7.870 6.962 1.00 97.94 103 ARG A N 1
ATOM 742 C CA . ARG A 1 103 ? -1.956 8.671 7.415 1.00 97.94 103 ARG A CA 1
ATOM 743 C C . ARG A 1 103 ? -3.254 8.228 6.742 1.00 97.94 103 ARG A C 1
ATOM 745 O O . ARG A 1 103 ? -4.235 7.980 7.433 1.00 97.94 103 ARG A O 1
ATOM 752 N N . GLU A 1 104 ? -3.286 8.114 5.417 1.00 97.94 104 GLU A N 1
ATOM 753 C CA . GLU A 1 104 ? -4.519 7.768 4.700 1.00 97.94 104 GLU A CA 1
ATOM 754 C C . GLU A 1 104 ? -4.958 6.319 4.955 1.00 97.94 104 GLU A C 1
ATOM 756 O O . GLU A 1 104 ? -6.158 6.063 5.027 1.00 97.94 104 GLU A O 1
ATOM 761 N N . THR A 1 105 ? -4.021 5.392 5.180 1.00 96.31 105 THR A N 1
ATOM 762 C CA . THR A 1 105 ? -4.338 4.018 5.610 1.00 96.31 105 THR A CA 1
ATOM 763 C C . THR A 1 105 ? -5.098 4.033 6.931 1.00 96.31 105 THR A C 1
ATOM 765 O O . THR A 1 105 ? -6.182 3.456 7.029 1.00 96.31 105 THR A O 1
ATOM 768 N N . VAL A 1 106 ? -4.588 4.762 7.928 1.00 97.12 106 VAL A N 1
ATOM 769 C CA . VAL A 1 106 ? -5.264 4.907 9.224 1.00 97.12 106 VAL A CA 1
ATOM 770 C C . VAL A 1 106 ? -6.606 5.614 9.076 1.00 97.12 106 VAL A C 1
ATOM 772 O O . VAL A 1 106 ? -7.581 5.193 9.679 1.00 97.12 106 VAL A O 1
ATOM 775 N N . ARG A 1 107 ? -6.698 6.669 8.264 1.00 98.12 107 ARG A N 1
ATOM 776 C CA . ARG A 1 107 ? -7.936 7.453 8.137 1.00 98.12 107 ARG A CA 1
ATOM 777 C C . ARG A 1 107 ? -9.045 6.756 7.361 1.00 98.12 107 ARG A C 1
ATOM 779 O O . ARG A 1 107 ? -10.210 7.102 7.543 1.00 98.12 107 ARG A O 1
ATOM 786 N N . ARG A 1 108 ? -8.698 5.857 6.436 1.00 96.75 108 ARG A N 1
ATOM 787 C CA . ARG A 1 108 ? -9.650 5.322 5.449 1.00 96.75 108 ARG A CA 1
ATOM 788 C C . ARG A 1 108 ? -9.835 3.818 5.524 1.00 96.75 108 ARG A C 1
ATOM 790 O O . ARG A 1 108 ? -10.957 3.363 5.338 1.00 96.75 108 ARG A O 1
ATOM 797 N N . LEU A 1 109 ? -8.764 3.064 5.767 1.00 94.12 109 LEU A N 1
ATOM 798 C CA . LEU A 1 109 ? -8.796 1.600 5.704 1.00 94.12 109 LEU A CA 1
ATOM 799 C C . LEU A 1 109 ? -8.996 0.964 7.078 1.00 94.12 109 LEU A C 1
ATOM 801 O O . LEU A 1 109 ? -9.730 -0.010 7.194 1.00 94.12 109 LEU A O 1
ATOM 805 N N . LEU A 1 110 ? -8.396 1.538 8.121 1.00 94.75 110 LEU A N 1
ATOM 806 C CA . LEU A 1 110 ? -8.551 1.046 9.489 1.00 94.75 110 LEU A CA 1
ATOM 807 C C . LEU A 1 110 ? -9.964 1.246 10.090 1.00 94.75 110 LEU A C 1
ATOM 809 O O . LEU A 1 110 ? -10.440 0.324 10.749 1.00 94.75 110 LEU A O 1
ATOM 813 N N . PRO A 1 111 ? -10.681 2.373 9.882 1.00 97.06 111 PRO A N 1
ATOM 814 C CA . PRO A 1 111 ? -11.928 2.633 10.602 1.00 97.06 111 PRO A CA 1
ATOM 815 C C . PRO A 1 111 ? -13.037 1.602 10.349 1.00 97.06 111 PRO A C 1
ATOM 817 O O . PRO A 1 111 ? -13.635 1.177 11.332 1.00 97.06 111 PRO A O 1
ATOM 820 N N . PRO A 1 112 ? -13.287 1.120 9.110 1.00 95.44 112 PRO A N 1
ATOM 821 C CA . PRO A 1 112 ? -14.264 0.051 8.892 1.00 95.44 112 PRO A CA 1
ATOM 822 C C . PRO A 1 112 ? -13.956 -1.232 9.676 1.00 95.44 112 PRO A C 1
ATOM 824 O O . PRO A 1 112 ? -14.872 -1.868 10.191 1.00 95.44 112 PRO A O 1
ATOM 827 N N . ALA A 1 113 ? -12.678 -1.603 9.810 1.00 92.19 113 ALA A N 1
ATOM 828 C CA . ALA A 1 113 ? -12.278 -2.777 10.588 1.00 92.19 113 ALA A CA 1
ATOM 829 C C . ALA A 1 113 ? -12.511 -2.567 12.094 1.00 92.19 113 ALA A C 1
ATOM 831 O O . ALA A 1 113 ? -12.975 -3.470 12.784 1.00 92.19 113 ALA A O 1
ATOM 832 N N . LEU A 1 114 ? -12.246 -1.359 12.601 1.00 95.06 114 LEU A N 1
ATOM 833 C CA . LEU A 1 114 ? -12.523 -0.999 13.995 1.00 95.06 114 LEU A CA 1
ATOM 834 C C . LEU A 1 114 ? -14.025 -0.961 14.297 1.00 95.06 114 LEU A C 1
ATOM 836 O O . LEU A 1 114 ? -14.451 -1.443 15.341 1.00 95.06 114 LEU A O 1
ATOM 840 N N . GLU A 1 115 ? -14.837 -0.446 13.375 1.00 95.56 115 GLU A N 1
ATOM 841 C CA . GLU A 1 115 ? -16.301 -0.461 13.484 1.00 95.56 115 GLU A CA 1
ATOM 842 C C . GLU A 1 115 ? -16.833 -1.898 13.566 1.00 95.56 115 GLU A C 1
ATOM 844 O O . GLU A 1 115 ? -17.647 -2.203 14.437 1.00 95.56 115 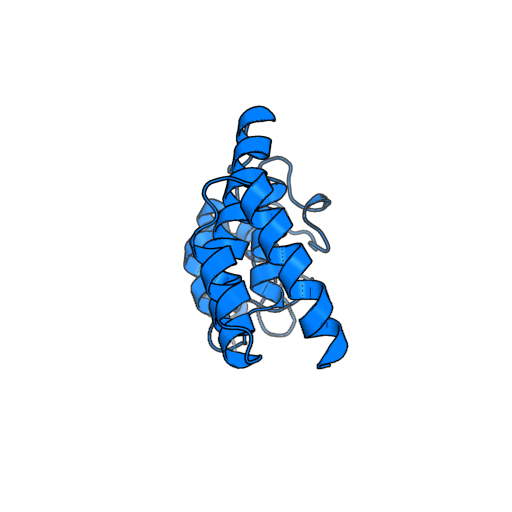GLU A O 1
ATOM 849 N N . GLN A 1 116 ? -16.318 -2.803 12.726 1.00 93.38 116 GLN A N 1
ATOM 850 C CA . GLN A 1 116 ? -16.651 -4.231 12.782 1.00 93.38 116 GLN A CA 1
ATOM 851 C C . GLN A 1 116 ? -16.212 -4.897 14.093 1.00 93.38 116 GLN A C 1
ATOM 853 O O . GLN A 1 116 ? -16.887 -5.807 14.568 1.00 93.38 116 GLN A O 1
ATOM 858 N N . ALA A 1 117 ? -15.122 -4.423 14.699 1.00 92.25 117 ALA A N 1
ATOM 859 C CA . ALA A 1 117 ? -14.635 -4.883 15.997 1.00 92.25 117 ALA A CA 1
ATOM 860 C C . ALA A 1 117 ? -15.349 -4.231 17.201 1.00 92.25 117 ALA A C 1
ATOM 862 O O . ALA A 1 117 ? -14.973 -4.488 18.343 1.00 92.25 117 ALA A O 1
ATOM 863 N N . GLY A 1 118 ? -16.361 -3.381 16.983 1.00 93.88 118 GLY A N 1
ATOM 864 C CA . GLY A 1 118 ? -17.095 -2.714 18.064 1.00 93.88 118 GLY A CA 1
ATOM 865 C C . GLY A 1 118 ? -16.355 -1.532 18.704 1.00 93.88 118 GLY A C 1
ATOM 866 O O . GLY A 1 118 ? -16.655 -1.171 19.840 1.00 93.88 118 GLY A O 1
ATOM 867 N N . LEU A 1 119 ? -15.422 -0.908 17.977 1.00 95.19 119 LEU A N 1
ATOM 868 C CA . LEU A 1 119 ? -14.578 0.211 18.421 1.00 95.19 119 LEU A CA 1
ATOM 869 C C . LEU A 1 119 ? -14.887 1.521 17.652 1.00 95.19 119 LEU A C 1
ATOM 871 O O . LEU A 1 119 ? -14.027 2.061 16.946 1.00 95.19 119 LEU A O 1
ATOM 875 N N . PRO A 1 120 ? -16.125 2.059 17.722 1.00 95.94 120 PRO A N 1
ATOM 876 C CA . PRO A 1 120 ? -16.528 3.219 16.922 1.00 95.94 120 PRO A C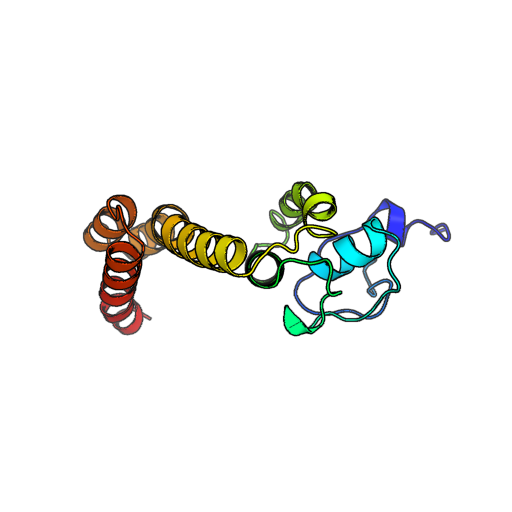A 1
ATOM 877 C C . PRO A 1 120 ? -15.834 4.525 17.343 1.00 95.94 120 PRO A C 1
ATOM 879 O O . PRO A 1 120 ? -15.649 5.416 16.513 1.00 95.94 120 PRO A O 1
ATOM 882 N N . ALA A 1 121 ? -15.426 4.656 18.610 1.00 95.75 121 ALA A N 1
ATOM 883 C CA . ALA A 1 121 ? -14.720 5.842 19.095 1.00 95.75 121 ALA A CA 1
ATOM 884 C C . ALA A 1 121 ? -13.295 5.914 18.519 1.00 95.75 121 ALA A C 1
ATOM 886 O O . ALA A 1 121 ? -12.847 6.966 18.056 1.00 95.75 121 ALA A O 1
ATOM 887 N N . GLU A 1 122 ? -12.599 4.780 18.483 1.00 96.06 122 GLU A N 1
ATOM 888 C CA . GLU A 1 122 ? -11.283 4.626 17.872 1.00 96.06 122 GLU A CA 1
ATOM 889 C C . GLU A 1 122 ? -11.361 4.833 16.357 1.00 96.06 122 GLU A C 1
ATOM 891 O O . GLU A 1 122 ? -10.510 5.522 15.789 1.00 96.06 122 GLU A O 1
ATOM 896 N N . ALA A 1 123 ? -12.406 4.304 15.710 1.00 97.19 123 ALA A N 1
ATOM 897 C CA . ALA A 1 123 ? -12.671 4.523 14.292 1.00 97.19 123 ALA A CA 1
ATOM 898 C C . ALA A 1 123 ? -12.846 6.017 13.968 1.00 97.19 123 ALA A C 1
ATOM 900 O O . ALA A 1 123 ? -12.198 6.528 13.050 1.00 97.19 123 ALA A O 1
ATOM 901 N N . ALA A 1 124 ? -13.656 6.740 14.750 1.00 97.56 124 ALA A N 1
ATOM 902 C CA . ALA A 1 124 ? -13.836 8.183 14.600 1.00 97.56 124 ALA A CA 1
ATOM 903 C C . ALA A 1 124 ? -12.513 8.940 14.793 1.00 97.56 124 ALA A C 1
ATOM 905 O O . ALA A 1 124 ? -12.137 9.759 13.954 1.00 97.56 124 ALA A O 1
ATOM 906 N N . ALA A 1 125 ? -11.747 8.605 15.835 1.00 96.94 125 ALA A N 1
ATOM 907 C CA . ALA A 1 125 ? -10.446 9.222 16.081 1.00 96.94 125 ALA A CA 1
ATOM 908 C C . ALA A 1 125 ? -9.444 8.981 14.938 1.00 96.94 125 ALA A C 1
ATOM 910 O O . ALA A 1 125 ? -8.633 9.855 14.631 1.00 96.94 125 ALA A O 1
ATOM 911 N N . CYS A 1 126 ? -9.500 7.814 14.292 1.00 97.88 126 CYS A N 1
ATOM 912 C CA . CYS A 1 126 ? -8.692 7.525 13.114 1.00 97.88 126 CYS A CA 1
ATOM 913 C C . CYS A 1 126 ? -9.089 8.405 11.919 1.00 97.88 126 CYS A C 1
ATOM 915 O O . CYS A 1 126 ? -8.202 8.925 11.247 1.00 97.88 126 CYS A O 1
ATOM 917 N N . ARG A 1 127 ? -10.390 8.617 11.657 1.00 98.19 127 ARG A N 1
ATOM 918 C CA . ARG A 1 127 ? -10.883 9.451 10.536 1.00 98.19 127 ARG A CA 1
ATOM 919 C C . ARG A 1 127 ? -10.463 10.920 10.662 1.00 98.19 127 ARG A C 1
ATOM 921 O O . ARG A 1 127 ? -10.085 11.533 9.654 1.00 98.19 127 ARG A O 1
ATOM 928 N N . GLU A 1 128 ? -10.482 11.441 11.887 1.00 97.56 128 GLU A N 1
ATOM 929 C CA . GLU A 1 128 ? -10.175 12.842 12.210 1.00 97.56 128 GLU A CA 1
ATOM 930 C C . GLU A 1 128 ? -8.676 13.174 12.247 1.00 97.56 128 GLU A C 1
ATOM 932 O O . GLU A 1 128 ? -8.313 14.346 12.292 1.00 97.56 128 GLU A O 1
ATOM 937 N N . ALA A 1 129 ? -7.783 12.180 12.184 1.00 97.38 129 ALA A N 1
ATOM 938 C CA . ALA A 1 129 ? -6.342 12.419 12.228 1.00 97.38 129 ALA A CA 1
ATOM 939 C C . ALA A 1 129 ? -5.870 13.352 11.089 1.00 97.38 129 ALA A C 1
ATOM 941 O O . ALA A 1 129 ? -5.841 12.980 9.911 1.00 97.38 129 ALA A O 1
ATOM 942 N N . ALA A 1 130 ? -5.447 14.569 11.427 1.00 95.00 130 ALA A N 1
ATOM 943 C CA . ALA A 1 130 ? -5.002 15.574 10.464 1.00 95.00 130 ALA A CA 1
ATOM 944 C C . ALA A 1 130 ? -3.519 15.404 10.100 1.00 95.00 130 ALA A C 1
ATOM 946 O O . ALA A 1 130 ? -3.105 15.709 8.974 1.00 95.00 130 ALA A O 1
ATOM 947 N N . SER A 1 131 ? -2.720 14.853 11.015 1.00 96.31 131 SER A N 1
ATOM 948 C CA . SER A 1 131 ? -1.278 14.649 10.854 1.00 96.31 131 SER A CA 1
ATOM 949 C C . SER A 1 131 ? -0.869 13.173 10.925 1.00 96.31 131 SER A C 1
ATOM 951 O O . SER A 1 131 ? -1.607 12.323 11.422 1.00 96.31 131 SER A O 1
ATOM 953 N N . LEU A 1 132 ? 0.342 12.852 10.447 1.00 95.88 132 LEU A N 1
ATOM 954 C CA . LEU A 1 132 ? 0.921 11.511 10.614 1.00 95.88 132 LEU A CA 1
ATOM 955 C C . LEU A 1 132 ? 1.019 11.131 12.098 1.00 95.88 132 LEU A C 1
ATOM 957 O O . LEU A 1 132 ? 0.705 10.007 12.472 1.00 95.88 132 LEU A O 1
ATOM 961 N N . LYS A 1 133 ? 1.426 12.082 12.947 1.00 96.88 133 LYS A N 1
ATOM 962 C CA . LYS A 1 133 ? 1.558 11.871 14.392 1.00 96.88 133 LYS A CA 1
ATOM 963 C C . LYS A 1 133 ? 0.217 11.496 15.025 1.00 96.88 133 LYS A C 1
ATOM 965 O O . LYS A 1 133 ? 0.158 10.550 15.804 1.00 96.88 133 LYS A O 1
ATOM 970 N N . GLU A 1 134 ? -0.850 12.209 14.674 1.00 97.06 134 GLU A N 1
ATOM 971 C CA . GLU A 1 134 ? -2.203 11.890 15.144 1.00 97.06 134 GLU A CA 1
ATOM 972 C C . GLU A 1 134 ? -2.685 10.534 14.635 1.00 97.06 134 GLU A C 1
ATOM 974 O O . GLU A 1 134 ? -3.254 9.772 15.411 1.00 97.06 134 GLU A O 1
ATOM 979 N N . ALA A 1 135 ? -2.409 10.205 13.370 1.00 97.06 135 ALA A N 1
ATOM 980 C CA . ALA A 1 135 ? -2.781 8.920 12.788 1.00 97.06 135 ALA A CA 1
ATOM 981 C C . ALA A 1 135 ? -2.084 7.753 13.505 1.00 97.06 135 ALA A C 1
ATOM 983 O O . ALA A 1 135 ? -2.740 6.797 13.911 1.00 97.06 135 ALA A O 1
ATOM 984 N N . VAL A 1 136 ? -0.772 7.850 13.742 1.00 95.06 136 VAL A N 1
ATOM 985 C CA . VAL A 1 136 ? -0.023 6.831 14.495 1.00 95.06 136 VAL A CA 1
ATOM 986 C C . VAL A 1 136 ? -0.575 6.687 15.913 1.00 95.06 136 VAL A C 1
ATOM 988 O O . VAL A 1 136 ? -0.824 5.569 16.358 1.00 95.06 136 VAL A O 1
ATOM 991 N N . ALA A 1 137 ? -0.833 7.800 16.604 1.00 95.19 137 ALA A N 1
ATOM 992 C CA . ALA A 1 137 ? -1.402 7.763 17.947 1.00 95.19 137 ALA A CA 1
ATOM 993 C C . ALA A 1 137 ? -2.806 7.131 17.968 1.00 95.19 137 ALA A C 1
ATOM 995 O O . ALA A 1 137 ? -3.123 6.381 18.888 1.00 95.19 137 ALA A O 1
ATOM 996 N N . ALA A 1 138 ? -3.650 7.409 16.969 1.00 95.25 138 ALA A N 1
ATOM 997 C CA . ALA A 1 138 ? -4.979 6.812 16.853 1.00 95.25 138 ALA A CA 1
ATOM 998 C C . ALA A 1 138 ? -4.912 5.298 16.607 1.00 95.25 138 ALA A C 1
ATOM 1000 O O . ALA A 1 138 ? -5.578 4.541 17.312 1.00 95.25 138 ALA A O 1
ATOM 1001 N N . ALA A 1 139 ? -4.046 4.853 15.693 1.00 93.19 139 ALA A N 1
ATOM 1002 C CA . ALA A 1 139 ? -3.843 3.433 15.418 1.00 93.19 139 ALA A CA 1
ATOM 1003 C C . ALA A 1 139 ? -3.296 2.673 16.641 1.00 93.19 139 ALA A C 1
ATOM 1005 O O . ALA A 1 139 ? -3.773 1.587 16.958 1.00 93.19 139 ALA A O 1
ATOM 1006 N N . GLN A 1 140 ? -2.341 3.256 17.373 1.00 91.94 140 GLN A N 1
ATOM 1007 C CA . GLN A 1 140 ? -1.794 2.657 18.597 1.00 91.94 140 GLN A CA 1
ATOM 1008 C C . GLN A 1 140 ? -2.845 2.517 19.702 1.00 91.94 140 GLN A C 1
ATOM 1010 O O . GLN A 1 140 ? -2.899 1.479 20.359 1.00 91.94 140 GLN A O 1
ATOM 1015 N N . ARG A 1 141 ? -3.708 3.527 19.889 1.00 87.88 141 ARG A N 1
ATOM 1016 C CA . ARG A 1 141 ? -4.826 3.433 20.843 1.00 87.88 141 ARG A CA 1
ATOM 1017 C C . ARG A 1 141 ? -5.789 2.307 20.483 1.00 87.88 141 ARG A C 1
ATOM 1019 O O . ARG A 1 141 ? -6.264 1.635 21.385 1.00 87.88 141 ARG A O 1
ATOM 1026 N N . ALA A 1 142 ? -6.037 2.091 19.192 1.00 85.38 142 ALA A N 1
ATOM 1027 C CA . ALA A 1 142 ? -6.914 1.029 18.714 1.00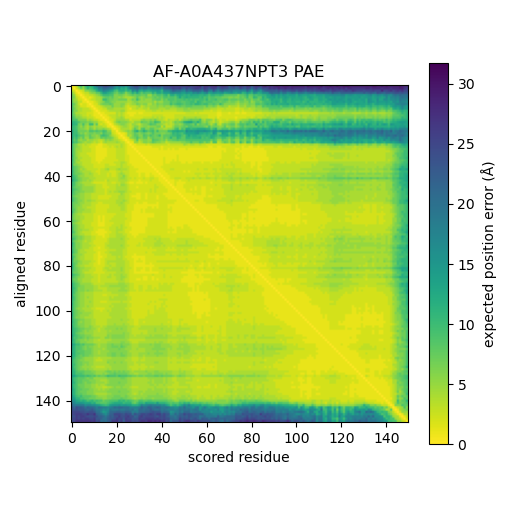 85.38 142 ALA A CA 1
ATOM 1028 C C . ALA A 1 142 ? -6.299 -0.380 18.841 1.00 85.38 142 ALA A C 1
ATOM 1030 O O . ALA A 1 142 ? -7.027 -1.355 19.004 1.00 85.38 142 ALA A O 1
ATOM 1031 N N . ALA A 1 143 ? -4.966 -0.496 18.812 1.00 80.19 143 ALA A N 1
ATOM 1032 C CA . ALA A 1 143 ? -4.269 -1.781 18.899 1.00 80.19 143 ALA A CA 1
ATOM 1033 C C . ALA A 1 143 ? -4.444 -2.483 20.261 1.00 80.19 143 ALA A C 1
ATOM 1035 O O . ALA A 1 143 ? -4.530 -3.707 20.312 1.00 80.19 143 ALA A O 1
ATOM 1036 N N . TRP A 1 144 ? -4.522 -1.721 21.358 1.00 69.31 144 TRP A N 1
ATOM 1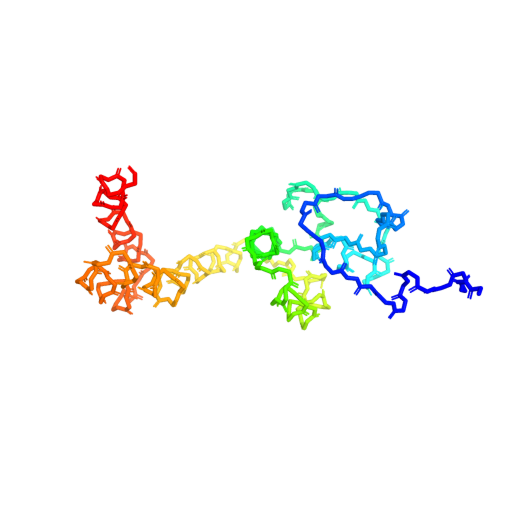037 C CA . TRP A 1 144 ? -4.669 -2.263 22.714 1.00 69.31 144 TRP A CA 1
ATOM 1038 C C . TRP A 1 144 ? -6.005 -2.997 22.953 1.00 69.31 144 TRP A C 1
ATOM 1040 O O . TRP A 1 144 ? -5.969 -4.160 23.353 1.00 69.31 144 TRP A O 1
ATOM 1050 N N . PRO A 1 145 ? -7.182 -2.395 22.688 1.00 61.75 145 PRO A N 1
ATOM 1051 C CA . PRO A 1 145 ? -8.456 -3.096 22.823 1.00 61.75 145 PRO A CA 1
ATOM 1052 C C . PRO A 1 145 ? -8.634 -4.201 21.772 1.00 61.75 145 PRO A C 1
ATOM 1054 O O . PRO A 1 145 ? -9.187 -5.246 22.099 1.00 61.75 145 PRO A O 1
ATOM 1057 N N . ALA A 1 146 ? -8.121 -4.028 20.546 1.00 58.41 146 ALA A N 1
ATOM 1058 C CA . ALA A 1 146 ? -8.211 -5.055 19.504 1.00 58.41 146 ALA A CA 1
ATOM 1059 C C . ALA A 1 146 ? -7.431 -6.333 19.862 1.00 58.41 146 ALA A C 1
ATOM 1061 O O . ALA A 1 146 ? -7.914 -7.431 19.612 1.00 58.41 146 ALA A O 1
ATOM 1062 N N . GLY A 1 147 ? -6.261 -6.204 20.498 1.00 60.03 147 GLY A N 1
ATOM 1063 C CA . GLY A 1 147 ? -5.502 -7.352 21.004 1.00 60.03 147 GLY A CA 1
ATOM 1064 C C . GLY A 1 147 ? -6.144 -8.047 22.211 1.00 60.03 147 GLY A C 1
ATOM 1065 O O . GLY A 1 147 ? -5.842 -9.205 22.465 1.00 60.03 147 GLY A O 1
ATOM 1066 N N . ALA A 1 148 ? -7.030 -7.365 22.944 1.00 54.00 148 ALA A N 1
ATOM 1067 C CA . ALA A 1 148 ? -7.782 -7.946 24.059 1.00 54.00 148 ALA A CA 1
ATOM 1068 C C . ALA A 1 148 ? -9.092 -8.634 23.621 1.00 54.00 148 ALA A C 1
ATOM 1070 O O . ALA A 1 148 ? -9.678 -9.376 24.407 1.00 54.00 148 ALA A O 1
ATOM 1071 N N . ALA A 1 149 ? -9.556 -8.371 22.395 1.00 50.03 149 ALA A N 1
ATOM 1072 C CA . ALA A 1 149 ? -10.772 -8.939 21.808 1.00 50.03 149 ALA A CA 1
ATOM 1073 C C . ALA A 1 149 ? -10.509 -10.107 20.831 1.00 50.03 149 ALA A C 1
ATOM 1075 O O . ALA A 1 149 ? -11.471 -10.672 20.307 1.00 50.03 149 ALA A O 1
ATOM 1076 N N . ALA A 1 150 ? -9.236 -10.432 20.568 1.00 48.22 150 ALA A N 1
ATOM 1077 C CA . ALA A 1 150 ? -8.786 -11.485 19.653 1.00 48.22 150 ALA A CA 1
ATOM 1078 C C . ALA A 1 150 ? -8.482 -12.810 20.369 1.00 48.22 150 ALA A C 1
ATOM 1080 O O . ALA A 1 150 ? -7.996 -12.766 21.522 1.00 48.22 150 ALA A O 1
#

Foldseek 3Di:
DCDPCNLVVVEAADAAWADPPRPNSYGHLQQLLCVVVVHDGDTDRALVVHDQLFLRLVRRLSNVCSNPDDRVCNVVSVVCSPVGGNVDDDPVVSVVSNFVSLLCCQQPVVLVVCVVVVNNVLSVQSVPQPGSVSNVVSVVVSVVVVVVSD

pLDDT: mean 90.78, std 11.11, range [48.22, 98.56]

Secondary structure (DSSP, 8-state):
---TTHHHHT-EE-SS--PSSPTTSEE-HHHHHHHHTTPPP---SSGGGS-TTS-HHHHHHHHHHHHHS-TTTGGGGHHHHTTTTT----HHHHHHHHHHHHHHIIIIIHHHHHHHTT-HHHHHHHHH--SHHHHHHHHHHHHHHHHH--

Radius of gyration: 17.85 Å; Cα contacts (8 Å, |Δi|>4): 201; chains: 1; bounding box: 33×42×51 Å

Organism: NCBI:txid2499852

Solvent-accessible surface area (backbone atoms only — not comparable to full-atom values): 8240 Å² total; per-residue (Å²): 130,86,56,98,55,47,48,67,77,59,57,39,69,38,66,60,60,44,62,90,73,18,98,82,17,26,30,22,53,65,42,47,15,34,51,75,67,72,43,85,82,63,64,45,86,49,40,85,60,50,62,82,44,35,25,50,62,57,43,39,51,49,46,54,50,40,53,68,41,54,81,90,56,33,61,65,54,61,84,47,26,84,62,43,54,71,47,39,66,58,70,72,56,48,52,51,46,47,46,48,54,55,26,50,41,33,35,64,61,44,25,64,57,29,44,75,70,73,34,56,68,44,18,50,48,14,50,66,37,87,42,49,70,45,15,52,53,26,51,56,62,42,48,59,62,53,64,71,73,105

Mean predicted aligned error: 5.23 Å